Protein AF-A0A367LVU3-F1 (afdb_monomer)

Foldseek 3Di:
DVVVVVVVVVVLPDAPDDLCRVQVVVVHHSVVVQVVQVVVVHGPVRVLLVVLLVQLVVVVVPPPADLQNSCVSSPHPDSVVVVVSNVVD

Secondary structure (DSSP, 8-state):
-HHHHHHHHHGGG-PPP-HHHHHHHTT--HHHHHHHHHHTT--HHHHHHHHHHHHHHHHTT-TTS-HHHHHHHTT-SSHHHHHHHHHH-

Radius of gyration: 15.27 Å; Cα contacts (8 Å, |Δi|>4): 54; chains: 1; bounding box: 30×30×44 Å

InterPro domains:
  IPR009057 Homedomain-like superfamily [SSF46689] (52-89)
  IPR018060 AraC-like, DNA binding HTH domain [PF12833] (22-89)
  IPR018060 AraC-like, DNA binding HTH domain [PS01124] (1-89)
  IPR018060 AraC-like, DNA binding HTH domain [SM00342] (16-89)

Organism: Pseudomonas aeruginosa (NCBI:txid287)

pLDDT: mean 84.05, std 15.67, range [44.78, 98.38]

Mean predicted aligned error: 6.86 Å

Sequence (89 aa):
ADVYKRQELERQEQRFPNLEEVAARLHLSSRSLKRHLHDAGTSFRQLLGQARQRQALRLLRRPEVSLQRIALYLGYSDPTNFTRAFKRW

Structure (mmCIF, N/CA/C/O backbone):
data_AF-A0A367LVU3-F1
#
_entry.id   AF-A0A367LVU3-F1
#
loop_
_atom_site.group_PDB
_atom_site.id
_atom_site.type_symbol
_atom_site.label_atom_id
_atom_site.label_alt_id
_atom_site.label_comp_id
_atom_site.label_asym_id
_atom_site.label_entity_id
_atom_site.label_seq_id
_atom_site.pdbx_PDB_ins_code
_atom_site.Cartn_x
_atom_site.Cartn_y
_atom_site.Cartn_z
_atom_site.occupancy
_atom_site.B_iso_or_equiv
_atom_site.auth_seq_id
_atom_site.auth_comp_id
_atom_site.auth_asym_id
_atom_site.auth_atom_id
_atom_site.pdbx_PDB_model_num
ATOM 1 N N . ALA A 1 1 ? -8.429 -19.497 24.454 1.00 47.56 1 ALA A N 1
ATOM 2 C CA . ALA A 1 1 ? -8.418 -18.073 24.047 1.00 47.56 1 ALA A CA 1
ATOM 3 C C . ALA A 1 1 ? -7.036 -17.607 23.564 1.00 47.56 1 ALA A C 1
ATOM 5 O O . ALA A 1 1 ? -6.977 -16.874 22.584 1.00 47.56 1 ALA A O 1
ATOM 6 N N . ASP A 1 2 ? -5.934 -18.057 24.179 1.00 53.62 2 ASP A N 1
ATOM 7 C CA . ASP A 1 2 ? -4.584 -17.553 23.856 1.00 53.62 2 ASP A CA 1
ATOM 8 C C . ASP A 1 2 ? -3.943 -18.113 22.581 1.00 53.62 2 ASP A C 1
ATOM 10 O O . ASP A 1 2 ? -3.185 -17.404 21.926 1.00 53.62 2 ASP A O 1
ATOM 14 N N . VAL A 1 3 ? -4.280 -19.339 22.172 1.00 49.84 3 VAL A N 1
ATOM 15 C CA . VAL A 1 3 ? -3.722 -19.952 20.949 1.00 49.84 3 VAL A CA 1
ATOM 16 C C . VAL A 1 3 ? -4.198 -19.219 19.686 1.00 49.84 3 VAL A C 1
ATOM 18 O O . VAL A 1 3 ? -3.390 -18.919 18.814 1.00 49.84 3 VAL A O 1
ATOM 21 N N . TYR A 1 4 ? -5.474 -18.814 19.633 1.00 52.31 4 TYR A N 1
ATOM 22 C CA . TYR A 1 4 ? -6.010 -18.004 18.530 1.00 52.31 4 TYR A CA 1
ATOM 23 C C . TYR A 1 4 ? -5.424 -16.590 18.504 1.00 52.31 4 TYR A C 1
ATOM 25 O O . TYR A 1 4 ? -5.132 -16.071 17.433 1.00 52.31 4 TYR A O 1
ATOM 33 N N . LYS A 1 5 ? -5.199 -15.972 19.674 1.00 52.56 5 LYS A N 1
ATOM 34 C CA . LYS A 1 5 ? -4.526 -14.668 19.754 1.00 52.56 5 LYS A CA 1
ATOM 35 C C . LYS A 1 5 ? -3.081 -14.756 19.264 1.00 52.56 5 LYS A C 1
ATOM 37 O O . LYS A 1 5 ? -2.677 -13.883 18.510 1.00 52.56 5 LYS A O 1
ATOM 42 N N . ARG A 1 6 ? -2.327 -15.802 19.631 1.00 48.41 6 ARG A N 1
ATOM 43 C CA . ARG A 1 6 ? -0.952 -16.027 19.141 1.00 48.41 6 ARG A CA 1
ATOM 44 C C . ARG A 1 6 ? -0.898 -16.258 17.637 1.00 48.41 6 ARG A C 1
ATOM 46 O O . ARG A 1 6 ? -0.144 -15.573 16.966 1.00 48.41 6 ARG A O 1
ATOM 53 N N . GLN A 1 7 ? -1.747 -17.131 17.102 1.00 47.22 7 GLN A N 1
ATOM 54 C CA . GLN A 1 7 ? -1.782 -17.421 15.667 1.00 47.22 7 GLN A CA 1
ATOM 55 C C . GLN A 1 7 ? -2.218 -16.199 14.837 1.00 47.22 7 GLN A C 1
ATOM 57 O O . GLN A 1 7 ? -1.751 -15.993 13.717 1.00 47.22 7 GLN A O 1
ATOM 62 N N . GLU A 1 8 ? -3.081 -15.346 15.398 1.00 50.53 8 GLU A N 1
ATOM 63 C CA . GLU A 1 8 ? -3.476 -14.094 14.758 1.00 50.53 8 GLU A CA 1
ATOM 64 C C . GLU A 1 8 ? -2.418 -12.991 14.905 1.00 50.53 8 GLU A C 1
ATOM 66 O O . GLU A 1 8 ? -2.310 -12.153 14.016 1.00 50.53 8 GLU A O 1
ATOM 71 N N . LEU A 1 9 ? -1.615 -13.006 15.976 1.00 49.72 9 LEU A N 1
ATOM 72 C CA . LEU A 1 9 ? -0.439 -12.144 16.154 1.00 49.72 9 LEU A CA 1
ATOM 73 C C . LEU A 1 9 ? 0.727 -12.565 15.236 1.00 49.72 9 LEU A C 1
ATOM 75 O O . LEU A 1 9 ? 1.398 -11.712 14.669 1.00 49.72 9 LEU A O 1
ATOM 79 N N . GLU A 1 10 ? 0.918 -13.861 14.994 1.00 44.78 10 GLU A N 1
ATOM 80 C CA . GLU A 1 10 ? 1.908 -14.387 14.038 1.00 44.78 10 GLU A CA 1
ATOM 81 C C . GLU A 1 10 ? 1.497 -14.112 12.580 1.00 44.78 10 GLU A C 1
ATOM 83 O O . GLU A 1 10 ? 2.333 -13.813 11.730 1.00 44.78 10 GLU A O 1
ATOM 88 N N . ARG A 1 11 ? 0.189 -14.084 12.281 1.00 49.03 11 ARG A N 1
ATOM 89 C CA . ARG A 1 11 ? -0.326 -13.505 11.024 1.00 49.03 11 ARG A CA 1
ATOM 90 C C . ARG A 1 11 ? -0.143 -11.983 10.944 1.00 49.03 11 ARG A C 1
ATOM 92 O O . ARG A 1 11 ? -0.169 -11.424 9.842 1.00 49.03 11 ARG A O 1
ATOM 99 N N . GLN A 1 12 ? 0.015 -11.303 12.085 1.00 44.84 12 GLN A N 1
ATOM 100 C CA . GLN A 1 12 ? 0.080 -9.843 12.181 1.00 44.84 12 GLN A CA 1
ATOM 101 C C . GLN A 1 12 ? 1.455 -9.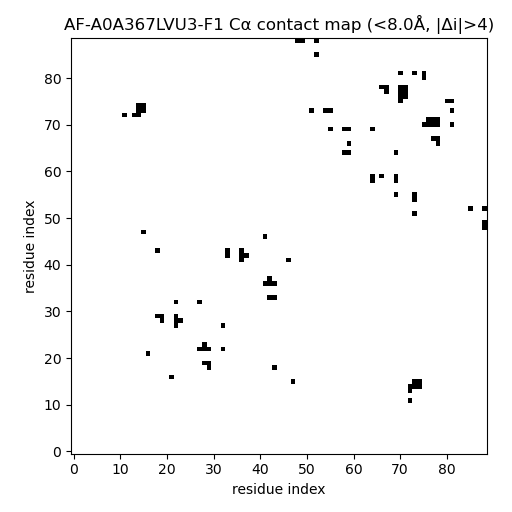229 11.849 1.00 44.84 12 GLN A C 1
ATOM 103 O O . GLN A 1 12 ? 1.572 -8.005 11.828 1.00 44.84 12 GLN A O 1
ATOM 108 N N . GLU A 1 13 ? 2.470 -10.012 11.480 1.00 49.62 13 GLU A N 1
ATOM 109 C CA . GLU A 1 13 ? 3.749 -9.456 10.998 1.00 49.62 13 GLU A CA 1
ATOM 110 C C . GLU A 1 13 ? 3.777 -9.143 9.490 1.00 49.62 13 GLU A C 1
ATOM 112 O O . GLU A 1 13 ? 4.817 -8.787 8.932 1.00 49.62 13 GLU A O 1
ATOM 117 N N . GLN A 1 14 ? 2.644 -9.223 8.784 1.00 62.91 14 GLN A N 1
ATOM 118 C CA . GLN A 1 14 ? 2.602 -8.867 7.363 1.00 62.91 14 GLN A CA 1
ATOM 119 C C . GLN A 1 14 ? 2.579 -7.347 7.148 1.00 62.91 14 GLN A C 1
ATOM 121 O O . GLN A 1 14 ? 1.560 -6.754 6.791 1.00 62.91 14 GLN A O 1
ATOM 126 N N . ARG A 1 15 ? 3.744 -6.709 7.302 1.00 78.00 15 ARG A N 1
ATOM 127 C CA . ARG A 1 15 ? 4.001 -5.386 6.722 1.00 78.00 15 ARG A CA 1
ATOM 128 C C . ARG A 1 15 ? 3.893 -5.490 5.199 1.00 78.00 15 ARG A C 1
ATOM 130 O O . ARG A 1 15 ? 4.450 -6.399 4.582 1.00 78.00 15 ARG A O 1
ATOM 137 N N . PHE A 1 16 ? 3.223 -4.524 4.574 1.00 85.12 16 PHE A N 1
ATOM 138 C CA . PHE A 1 16 ? 3.236 -4.421 3.116 1.00 85.12 16 PHE A CA 1
ATOM 139 C C . PHE A 1 16 ? 4.670 -4.208 2.606 1.00 85.12 16 PHE A C 1
ATOM 141 O O . PHE A 1 16 ? 5.361 -3.315 3.114 1.00 85.12 16 PHE A O 1
ATOM 148 N N . PRO A 1 17 ? 5.119 -4.980 1.601 1.00 89.69 17 PRO A N 1
ATOM 149 C CA . PRO A 1 17 ? 6.444 -4.785 1.042 1.00 89.69 17 PRO A CA 1
ATOM 150 C C . PRO A 1 17 ? 6.532 -3.410 0.370 1.00 89.69 17 PRO A C 1
ATOM 152 O O . PRO A 1 17 ? 5.537 -2.902 -0.157 1.00 89.69 17 PRO A O 1
ATOM 155 N N . ASN A 1 18 ? 7.713 -2.802 0.395 1.00 92.00 18 ASN A N 1
ATOM 156 C CA . ASN A 1 18 ? 8.030 -1.630 -0.411 1.00 92.00 18 ASN A CA 1
ATOM 157 C C . ASN A 1 18 ? 8.348 -2.045 -1.862 1.00 92.00 18 ASN A C 1
ATOM 159 O O . ASN A 1 18 ? 8.307 -3.225 -2.222 1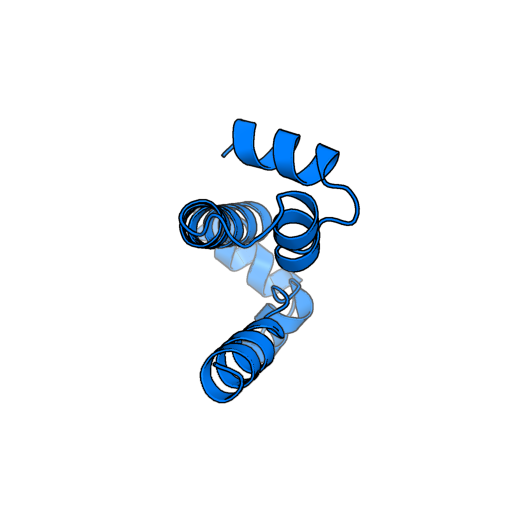.00 92.00 18 ASN A O 1
ATOM 163 N N . LEU A 1 19 ? 8.608 -1.063 -2.724 1.00 94.25 19 LEU A N 1
ATOM 164 C CA . LEU A 1 19 ? 8.829 -1.313 -4.146 1.00 94.25 19 LEU A CA 1
ATOM 165 C C . LEU A 1 19 ? 10.077 -2.169 -4.380 1.00 94.25 19 LEU A C 1
ATOM 167 O O . LEU A 1 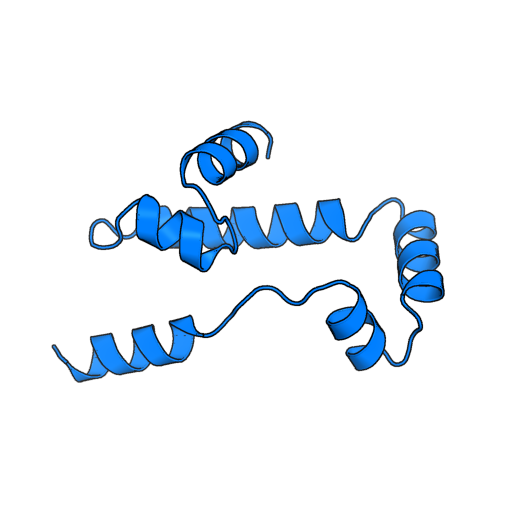19 ? 10.054 -3.056 -5.226 1.00 94.25 19 LEU A O 1
ATOM 171 N N . GLU A 1 20 ? 11.140 -1.895 -3.634 1.00 96.62 20 GLU A N 1
ATOM 172 C CA . GLU A 1 20 ? 12.444 -2.542 -3.722 1.00 96.62 20 GLU A CA 1
ATOM 173 C C . GLU A 1 20 ? 12.330 -4.024 -3.344 1.00 96.62 20 GLU A C 1
ATOM 175 O O . GLU A 1 20 ? 12.840 -4.887 -4.054 1.00 96.62 20 GLU A O 1
ATOM 180 N N . GLU A 1 21 ? 11.580 -4.329 -2.284 1.00 95.00 21 GLU A N 1
ATOM 181 C CA . GLU A 1 21 ? 11.288 -5.691 -1.832 1.00 95.00 21 GLU A CA 1
ATOM 182 C C . GLU A 1 21 ? 10.490 -6.475 -2.882 1.00 95.00 21 GLU A C 1
ATOM 184 O O . GLU A 1 21 ? 10.792 -7.639 -3.149 1.00 95.00 21 GLU A O 1
ATOM 189 N N . VAL A 1 22 ? 9.482 -5.853 -3.505 1.00 95.12 22 VAL A N 1
ATOM 190 C CA . VAL A 1 22 ? 8.714 -6.499 -4.584 1.00 95.12 22 VAL A CA 1
ATOM 191 C C . VAL A 1 22 ? 9.568 -6.681 -5.835 1.00 95.12 22 VAL A C 1
ATOM 193 O O . VAL A 1 22 ? 9.525 -7.744 -6.447 1.00 95.12 22 VAL A O 1
ATOM 196 N N . ALA A 1 23 ? 10.366 -5.680 -6.204 1.00 96.25 23 ALA A N 1
ATOM 197 C CA . ALA A 1 23 ? 11.250 -5.752 -7.359 1.00 96.25 23 ALA A CA 1
ATOM 198 C C . ALA A 1 23 ? 12.279 -6.880 -7.195 1.00 96.25 23 ALA A C 1
ATOM 200 O O . ALA A 1 23 ? 12.408 -7.712 -8.091 1.00 96.25 23 ALA A O 1
ATOM 201 N N . ALA A 1 24 ? 12.915 -6.983 -6.025 1.00 96.06 24 ALA A N 1
ATOM 202 C CA . ALA A 1 24 ? 13.876 -8.038 -5.717 1.00 96.06 24 ALA A CA 1
ATOM 203 C C . ALA A 1 24 ? 13.260 -9.444 -5.813 1.00 96.06 24 ALA A C 1
ATOM 205 O O . ALA A 1 24 ? 13.849 -10.325 -6.435 1.00 96.06 24 ALA A O 1
ATOM 206 N N . ARG A 1 25 ? 12.047 -9.646 -5.274 1.00 96.06 25 ARG A N 1
ATOM 207 C CA . ARG A 1 25 ? 11.315 -10.929 -5.366 1.00 96.06 25 ARG A CA 1
ATOM 208 C C . ARG A 1 25 ? 10.962 -11.329 -6.799 1.00 96.06 25 ARG A C 1
ATOM 210 O O . ARG A 1 25 ? 10.756 -12.505 -7.062 1.00 96.06 25 ARG A O 1
ATOM 217 N N . LEU A 1 26 ? 10.863 -10.355 -7.701 1.00 95.75 26 LEU A N 1
ATOM 218 C CA . LEU A 1 26 ? 10.592 -10.566 -9.123 1.00 95.75 26 LEU A CA 1
ATOM 219 C C . LEU A 1 26 ? 11.872 -10.566 -9.973 1.00 95.75 26 LEU A C 1
ATOM 221 O O . LEU A 1 26 ? 11.775 -10.593 -11.195 1.00 95.75 26 LEU A O 1
ATOM 225 N N . HIS A 1 27 ? 13.055 -10.506 -9.351 1.00 97.38 27 HIS A N 1
ATOM 226 C CA . HIS A 1 27 ? 14.346 -10.373 -10.035 1.00 97.38 27 HIS A CA 1
ATOM 227 C C . HIS A 1 27 ? 14.418 -9.150 -10.972 1.00 97.38 27 HIS A C 1
ATOM 229 O O . HIS A 1 27 ? 15.025 -9.185 -12.041 1.00 97.38 27 HIS A O 1
ATOM 235 N N . LEU A 1 28 ? 13.798 -8.040 -10.561 1.00 96.62 28 LEU A N 1
ATOM 236 C CA . LEU A 1 28 ? 13.774 -6.769 -11.282 1.00 96.62 28 LEU A CA 1
ATOM 237 C C . LEU A 1 28 ? 14.440 -5.658 -10.468 1.00 96.62 28 LEU A C 1
ATOM 239 O O . LEU A 1 28 ? 14.455 -5.667 -9.240 1.00 96.62 28 LEU A O 1
ATOM 243 N N . SER A 1 29 ? 14.912 -4.623 -11.163 1.00 98.38 29 SER A N 1
ATOM 244 C CA . SER A 1 29 ? 15.171 -3.331 -10.523 1.00 98.38 29 SER A CA 1
ATOM 245 C C . SER A 1 29 ? 13.856 -2.581 -10.277 1.00 98.38 29 SER A C 1
ATOM 247 O O . SER A 1 29 ? 12.892 -2.732 -11.036 1.00 98.38 29 SER A O 1
ATOM 249 N N . SER A 1 30 ? 13.825 -1.684 -9.283 1.00 97.81 30 SER A N 1
ATOM 250 C CA . SER A 1 30 ? 12.676 -0.795 -9.036 1.00 97.81 30 SER A CA 1
ATOM 251 C C . SER A 1 30 ? 12.268 0.006 -10.284 1.00 97.81 30 SER A C 1
ATOM 253 O O . SER A 1 30 ? 11.086 0.284 -10.488 1.00 97.81 30 SER A O 1
ATOM 255 N N . ARG A 1 31 ? 13.232 0.364 -11.148 1.00 98.19 31 ARG A N 1
ATOM 256 C CA . ARG A 1 31 ? 12.981 1.057 -12.423 1.00 98.19 31 ARG A CA 1
ATOM 257 C C . ARG A 1 31 ? 12.253 0.157 -13.421 1.00 98.19 31 ARG A C 1
ATOM 259 O O . ARG A 1 31 ? 11.266 0.598 -14.005 1.00 98.19 31 ARG A O 1
ATOM 266 N N . SER A 1 32 ? 12.717 -1.080 -13.605 1.00 98.31 32 SER A N 1
ATOM 267 C CA . SER A 1 32 ? 12.068 -2.037 -14.510 1.00 98.31 32 SER A CA 1
ATOM 268 C C . SER A 1 32 ? 10.663 -2.390 -14.035 1.00 98.31 32 SER A C 1
ATOM 270 O O . SER A 1 32 ? 9.739 -2.375 -14.841 1.00 98.31 32 SER A O 1
ATOM 272 N N . LEU A 1 33 ? 10.472 -2.601 -12.728 1.00 98.25 33 LEU A N 1
ATOM 273 C CA . LEU A 1 33 ? 9.146 -2.852 -12.167 1.00 98.25 33 LEU A CA 1
ATOM 274 C C . LEU A 1 33 ? 8.200 -1.662 -12.389 1.00 98.25 33 LEU A C 1
ATOM 276 O O . LEU A 1 33 ? 7.082 -1.854 -12.853 1.00 98.25 33 LEU A O 1
ATOM 280 N N . LYS A 1 34 ? 8.643 -0.424 -12.122 1.00 98.19 34 LYS A N 1
ATOM 281 C CA . LYS A 1 34 ? 7.838 0.779 -12.405 1.00 98.19 34 LYS A CA 1
ATOM 282 C C . LYS A 1 34 ? 7.421 0.863 -13.873 1.00 98.19 34 LYS A C 1
ATOM 284 O O . LYS A 1 34 ? 6.264 1.169 -14.133 1.00 98.19 34 LYS A O 1
ATOM 289 N N . ARG A 1 35 ? 8.344 0.587 -14.801 1.00 98.38 35 ARG A N 1
ATOM 290 C CA . ARG A 1 35 ? 8.060 0.590 -16.241 1.00 98.38 35 ARG A CA 1
ATOM 291 C C . ARG A 1 35 ? 7.025 -0.477 -16.604 1.00 98.38 35 ARG A C 1
ATOM 293 O O . ARG A 1 35 ? 6.005 -0.126 -17.166 1.00 98.38 35 ARG A O 1
ATOM 300 N N . HIS A 1 36 ? 7.215 -1.730 -16.185 1.00 97.88 36 HIS A N 1
ATOM 301 C CA . HIS A 1 36 ? 6.244 -2.799 -16.461 1.00 97.88 36 HIS A CA 1
ATOM 302 C C . HIS A 1 36 ? 4.848 -2.487 -15.910 1.00 97.88 36 HIS A C 1
ATOM 304 O O . HIS A 1 36 ? 3.852 -2.739 -16.578 1.00 97.88 36 HIS A O 1
ATOM 310 N N . LEU A 1 37 ? 4.763 -1.926 -14.700 1.00 98.06 37 LEU A N 1
ATOM 311 C CA . LEU A 1 37 ? 3.479 -1.527 -14.123 1.00 98.06 37 LEU A CA 1
ATOM 312 C C . LEU A 1 37 ? 2.834 -0.390 -14.918 1.00 98.06 37 LEU A C 1
ATOM 314 O O . LEU A 1 37 ? 1.636 -0.447 -15.175 1.00 98.06 37 LEU A O 1
ATOM 318 N N . HIS A 1 38 ? 3.622 0.606 -15.323 1.00 98.00 38 HIS A N 1
ATOM 319 C CA . HIS A 1 38 ? 3.148 1.702 -16.160 1.00 98.00 38 HIS A CA 1
ATOM 320 C C . HIS A 1 38 ? 2.625 1.199 -17.511 1.00 98.00 38 HIS A C 1
ATOM 322 O O . HIS A 1 38 ? 1.527 1.573 -17.911 1.00 98.00 38 HIS A O 1
ATOM 328 N N . ASP A 1 39 ? 3.369 0.314 -18.174 1.00 98.06 39 ASP A N 1
ATOM 329 C CA . ASP A 1 39 ? 2.987 -0.267 -19.466 1.00 98.06 39 ASP A CA 1
ATOM 330 C C . ASP A 1 39 ? 1.710 -1.121 -19.344 1.00 98.06 39 ASP A C 1
ATOM 332 O O . ASP A 1 39 ? 0.919 -1.206 -20.279 1.00 98.06 39 ASP A O 1
ATOM 336 N N . ALA A 1 40 ? 1.458 -1.685 -18.159 1.00 97.62 40 ALA A N 1
ATOM 337 C CA . ALA A 1 40 ? 0.213 -2.365 -17.802 1.00 97.62 40 ALA A CA 1
ATOM 338 C C . ALA A 1 40 ? -0.910 -1.415 -17.321 1.00 97.62 40 ALA A C 1
ATOM 340 O O . ALA A 1 40 ? -1.930 -1.877 -16.808 1.00 97.62 40 ALA A O 1
ATOM 341 N N . GLY A 1 41 ? -0.737 -0.093 -17.431 1.00 97.81 41 GLY A N 1
ATOM 342 C CA . GLY A 1 41 ? -1.741 0.906 -17.048 1.00 97.81 41 GLY A CA 1
ATOM 343 C C . GLY A 1 41 ? -1.934 1.074 -15.536 1.00 97.81 41 GLY A C 1
ATOM 344 O O . GLY A 1 41 ? -2.988 1.525 -15.087 1.00 97.81 41 GLY A O 1
ATOM 345 N N . THR A 1 42 ? -0.946 0.696 -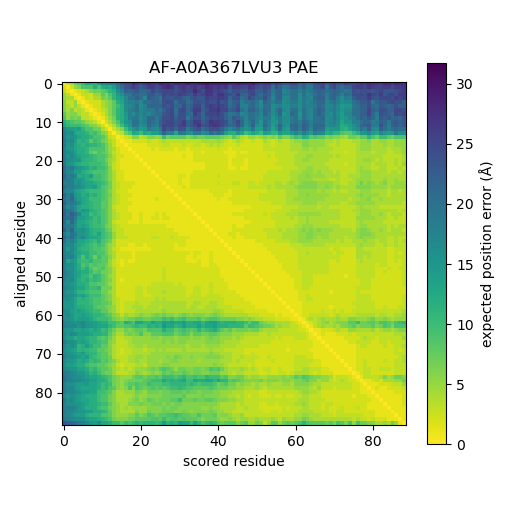14.723 1.00 97.62 42 THR A N 1
ATOM 346 C CA . TH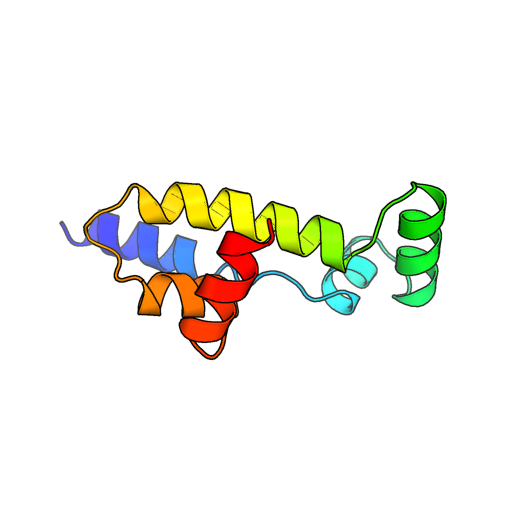R A 1 42 ? -1.025 0.769 -13.261 1.00 97.62 42 THR A CA 1
ATOM 347 C C . THR A 1 42 ? 0.257 1.319 -12.633 1.00 97.62 42 THR A C 1
ATOM 349 O O . THR A 1 42 ? 1.197 1.761 -13.288 1.00 97.62 42 THR A O 1
ATOM 352 N N . SER A 1 43 ? 0.303 1.334 -11.306 1.00 97.38 43 SER A N 1
ATOM 353 C CA . SER A 1 43 ? 1.471 1.748 -10.547 1.00 97.38 43 SER A CA 1
ATOM 354 C C . SER A 1 43 ? 1.556 0.983 -9.240 1.00 97.38 43 SER A C 1
ATOM 356 O O . SER A 1 43 ? 0.553 0.553 -8.666 1.00 97.38 43 SER A O 1
ATOM 358 N N . PHE A 1 44 ? 2.769 0.895 -8.697 1.00 94.75 44 PHE A N 1
ATOM 359 C CA . PHE A 1 44 ? 2.987 0.295 -7.385 1.00 94.75 44 PHE A CA 1
ATOM 360 C C . PHE A 1 44 ? 2.119 0.953 -6.303 1.00 94.75 44 PHE A C 1
ATOM 362 O O . PHE A 1 44 ? 1.557 0.270 -5.453 1.00 94.75 44 PHE A O 1
ATOM 369 N N . ARG A 1 45 ? 1.942 2.280 -6.366 1.00 92.75 45 ARG A N 1
ATOM 370 C CA . ARG A 1 45 ? 1.095 3.026 -5.426 1.00 92.75 45 ARG A CA 1
ATOM 371 C C . ARG A 1 45 ? -0.374 2.602 -5.513 1.00 92.75 45 ARG A C 1
ATOM 373 O O . ARG A 1 45 ? -1.005 2.462 -4.468 1.00 92.75 45 ARG A O 1
ATOM 380 N N . GLN A 1 46 ? -0.911 2.411 -6.719 1.00 93.38 46 GLN A N 1
ATOM 381 C CA . GLN A 1 46 ? -2.289 1.944 -6.912 1.00 93.38 46 GLN A CA 1
ATOM 382 C C . GLN A 1 46 ? -2.462 0.517 -6.388 1.00 93.38 46 GLN A C 1
ATOM 384 O O . GLN A 1 46 ? -3.357 0.279 -5.579 1.00 93.38 46 GLN A O 1
ATOM 389 N N . LEU A 1 47 ? -1.566 -0.402 -6.760 1.00 94.38 47 LEU A N 1
ATOM 390 C CA . LEU A 1 47 ? -1.619 -1.794 -6.303 1.00 94.38 47 LEU A CA 1
ATOM 391 C C . LEU A 1 47 ? -1.486 -1.910 -4.780 1.00 94.38 47 LEU A C 1
ATOM 393 O O . LEU A 1 47 ? -2.254 -2.629 -4.139 1.00 94.38 47 LEU A O 1
ATOM 397 N N . LEU A 1 48 ? -0.560 -1.155 -4.183 1.00 91.44 48 LEU A N 1
ATOM 398 C CA . LEU A 1 48 ? -0.396 -1.084 -2.733 1.00 91.44 48 LEU A CA 1
ATOM 399 C C . LEU A 1 48 ? -1.647 -0.510 -2.053 1.00 91.44 48 LEU A C 1
ATOM 401 O O . LEU A 1 48 ? -2.072 -1.023 -1.019 1.00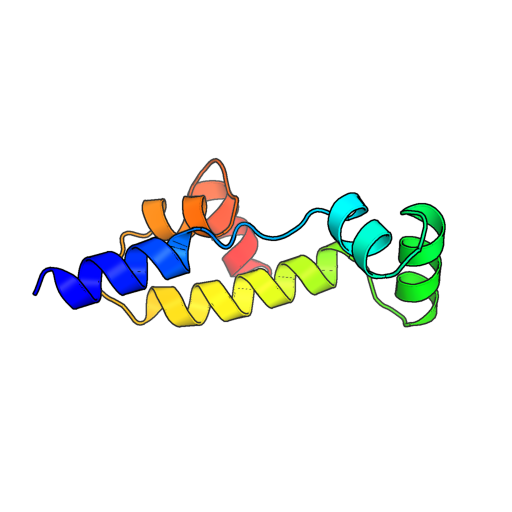 91.44 48 LEU A O 1
ATOM 405 N N . GLY A 1 49 ? -2.258 0.526 -2.634 1.00 91.12 49 GLY A N 1
ATOM 406 C CA . GLY A 1 49 ? -3.516 1.099 -2.153 1.00 91.12 49 GLY A CA 1
ATOM 407 C C . GLY A 1 49 ? -4.653 0.078 -2.144 1.00 91.12 49 GLY A C 1
ATOM 408 O O . GLY A 1 49 ? -5.283 -0.122 -1.111 1.00 91.12 49 GLY A O 1
ATOM 409 N N . GLN A 1 50 ? -4.850 -0.640 -3.251 1.00 91.69 50 GLN A N 1
ATOM 410 C CA . GLN A 1 50 ? -5.865 -1.693 -3.361 1.00 91.69 50 GLN A CA 1
ATOM 411 C C . GLN A 1 50 ? -5.611 -2.846 -2.379 1.00 91.69 50 GLN A C 1
ATOM 413 O O . GLN A 1 50 ? -6.539 -3.367 -1.760 1.00 91.69 50 GLN A O 1
ATOM 418 N N . ALA A 1 51 ? -4.350 -3.254 -2.203 1.00 90.88 51 ALA A N 1
ATOM 419 C CA . ALA A 1 51 ? -3.990 -4.296 -1.246 1.00 90.88 51 ALA A CA 1
ATOM 420 C C . ALA A 1 51 ? -4.288 -3.865 0.202 1.00 90.88 51 ALA A C 1
ATOM 422 O O . ALA A 1 51 ? -4.871 -4.641 0.966 1.00 90.88 51 ALA A O 1
ATOM 423 N N . ARG A 1 52 ? -3.972 -2.610 0.551 1.00 90.94 52 ARG A N 1
ATOM 424 C CA . ARG A 1 52 ? -4.321 -2.000 1.842 1.00 90.94 52 ARG A CA 1
ATOM 425 C C . ARG A 1 52 ? -5.826 -1.904 2.046 1.00 90.94 52 ARG A C 1
ATOM 427 O O . ARG A 1 52 ? -6.291 -2.294 3.109 1.00 90.94 52 ARG A O 1
ATOM 434 N N . GLN A 1 53 ? -6.587 -1.469 1.043 1.00 91.06 53 GLN A N 1
ATOM 435 C CA . GLN A 1 53 ? -8.049 -1.383 1.109 1.00 91.06 53 GLN A CA 1
ATOM 436 C C . GLN A 1 53 ? -8.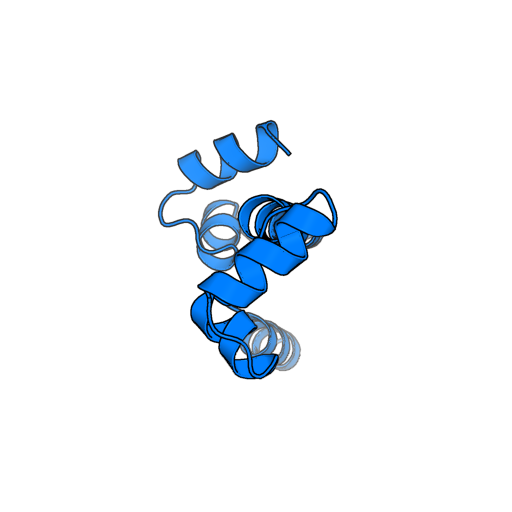678 -2.751 1.390 1.00 91.06 53 GLN A C 1
ATOM 438 O O . GLN A 1 53 ? -9.472 -2.887 2.320 1.00 91.06 53 GLN A O 1
ATOM 443 N N . ARG A 1 54 ? -8.273 -3.796 0.653 1.00 90.62 54 ARG A N 1
ATOM 444 C CA . ARG A 1 54 ? -8.771 -5.164 0.880 1.00 90.62 54 ARG A CA 1
ATOM 445 C C . ARG A 1 54 ? -8.496 -5.652 2.302 1.00 90.62 54 ARG A C 1
ATOM 447 O O . ARG A 1 54 ? -9.357 -6.286 2.905 1.00 90.62 54 ARG A O 1
ATOM 454 N N . GLN A 1 55 ? -7.313 -5.364 2.842 1.00 89.38 55 GLN A N 1
ATOM 455 C CA . GLN A 1 55 ? -6.968 -5.746 4.210 1.00 89.38 55 GLN A CA 1
ATOM 456 C C . GLN A 1 55 ? -7.706 -4.896 5.252 1.00 89.38 55 GLN A C 1
ATOM 458 O O . GLN A 1 55 ? -8.195 -5.444 6.236 1.00 89.38 55 GLN A O 1
ATOM 463 N N . ALA A 1 56 ? -7.865 -3.593 5.013 1.00 89.06 56 ALA A N 1
ATOM 464 C CA . ALA A 1 56 ? -8.633 -2.694 5.869 1.00 89.06 56 ALA A CA 1
ATOM 465 C C . ALA A 1 56 ? -10.081 -3.172 6.019 1.00 89.06 56 ALA A C 1
ATOM 467 O O . ALA A 1 56 ? -10.569 -3.302 7.136 1.00 89.06 56 ALA A O 1
ATOM 468 N N . LEU A 1 57 ? -10.743 -3.517 4.910 1.00 89.81 57 LEU A N 1
ATOM 469 C CA . LEU A 1 57 ? -12.117 -4.028 4.919 1.00 89.81 57 LEU A CA 1
ATOM 470 C C . LEU A 1 57 ? -12.259 -5.343 5.699 1.00 89.81 57 LEU A C 1
ATOM 472 O O . LEU A 1 57 ? -13.286 -5.565 6.333 1.00 89.81 57 LEU A O 1
ATOM 476 N N . ARG A 1 58 ? -11.238 -6.212 5.685 1.00 88.06 58 ARG A N 1
ATOM 477 C CA . ARG A 1 58 ? -11.226 -7.431 6.510 1.00 88.06 58 ARG A CA 1
ATOM 478 C C . ARG A 1 58 ? -11.083 -7.120 7.996 1.00 88.06 58 ARG A C 1
ATOM 480 O O . ARG A 1 58 ? -11.775 -7.731 8.802 1.00 88.06 58 ARG A O 1
ATOM 487 N N . LEU A 1 59 ? -10.202 -6.186 8.348 1.00 85.88 59 LEU A N 1
ATOM 488 C CA . LEU A 1 59 ? -9.941 -5.813 9.739 1.00 85.88 59 LEU A CA 1
ATOM 489 C C . LEU A 1 59 ? -11.095 -5.015 10.356 1.00 85.88 59 LEU A C 1
ATOM 491 O O . LEU A 1 59 ? -11.432 -5.244 11.507 1.00 85.88 59 LEU A O 1
ATOM 495 N N . LEU A 1 60 ? -11.752 -4.143 9.588 1.00 85.81 60 LEU A N 1
ATOM 496 C CA . LEU A 1 60 ? -12.898 -3.353 10.056 1.00 85.81 60 LEU A CA 1
ATOM 497 C C . LEU A 1 60 ? -14.128 -4.204 10.409 1.00 85.81 60 LEU A C 1
ATOM 499 O O . LEU A 1 60 ? -15.005 -3.737 11.125 1.00 85.81 60 LEU A O 1
ATOM 503 N N . ARG A 1 61 ? -14.200 -5.454 9.937 1.00 87.69 61 ARG A N 1
ATOM 504 C CA . ARG A 1 61 ? -15.257 -6.407 10.319 1.00 87.69 61 ARG A CA 1
ATOM 505 C C . ARG A 1 61 ? -15.038 -7.029 11.702 1.00 87.69 61 ARG A C 1
ATOM 507 O O . ARG A 1 61 ? -15.880 -7.801 12.147 1.00 87.69 61 ARG A O 1
ATOM 514 N N . ARG A 1 62 ? -13.912 -6.731 12.352 1.00 82.94 62 ARG A N 1
ATOM 515 C CA . ARG A 1 62 ? -13.513 -7.296 13.640 1.00 82.94 62 ARG A CA 1
ATOM 516 C C . ARG A 1 62 ? -13.612 -6.228 14.735 1.00 82.94 62 ARG A C 1
ATOM 518 O O . ARG A 1 62 ? -12.717 -5.384 14.818 1.00 82.94 62 ARG A O 1
ATOM 525 N N . PRO A 1 63 ? -14.681 -6.221 15.551 1.00 75.31 63 PRO A N 1
ATOM 526 C CA . PRO A 1 63 ? -14.920 -5.175 16.553 1.00 75.31 63 PRO A CA 1
ATOM 527 C C . PRO A 1 63 ? -13.822 -5.077 17.627 1.00 75.31 63 PRO A C 1
ATOM 529 O O . PRO A 1 63 ? -13.669 -4.044 18.271 1.00 75.31 63 PRO A O 1
ATOM 532 N N . GLU A 1 64 ? -13.027 -6.128 17.808 1.00 83.94 64 GLU A N 1
ATOM 533 C CA . GLU A 1 64 ? -11.928 -6.212 18.767 1.00 83.94 64 GLU A CA 1
ATOM 534 C C . GLU A 1 64 ? -10.643 -5.471 18.343 1.00 83.94 64 GLU A C 1
ATOM 536 O O . GLU A 1 64 ? -9.722 -5.321 19.154 1.00 83.94 64 GLU A O 1
ATOM 541 N N . VAL A 1 65 ? -10.547 -5.000 17.091 1.00 80.12 65 VAL A N 1
ATOM 542 C CA . VAL A 1 65 ? -9.361 -4.290 16.585 1.00 80.12 65 VAL A CA 1
ATOM 543 C C . VAL A 1 65 ? -9.643 -2.793 16.486 1.00 80.12 65 VAL A C 1
ATOM 545 O O . VAL A 1 65 ? -10.446 -2.342 15.674 1.00 80.12 65 VAL A O 1
ATOM 548 N N . SER A 1 66 ? -8.936 -1.993 17.287 1.00 85.50 66 SER A N 1
ATOM 549 C CA . SER A 1 66 ? -9.084 -0.537 17.244 1.00 85.50 66 SER A CA 1
ATOM 550 C C . SER A 1 66 ? -8.604 0.052 15.915 1.00 85.50 66 SER A C 1
ATOM 552 O O . SER A 1 66 ? -7.633 -0.417 15.316 1.00 85.50 66 SER A O 1
ATOM 554 N N . LEU A 1 67 ? -9.225 1.156 15.492 1.00 84.31 67 LEU A N 1
ATOM 555 C CA . LEU A 1 67 ? -8.856 1.883 14.273 1.00 84.31 67 LEU A CA 1
ATOM 556 C C . LEU A 1 67 ? -7.364 2.258 14.236 1.00 84.31 67 LEU A C 1
ATOM 558 O O . LEU A 1 67 ? -6.725 2.191 13.188 1.00 84.31 67 LEU A O 1
ATOM 562 N N . GLN A 1 68 ? -6.794 2.607 15.392 1.00 86.25 68 GLN A N 1
ATOM 563 C CA . GLN A 1 68 ? -5.377 2.937 15.524 1.00 86.25 68 GLN A CA 1
ATOM 564 C C . GLN A 1 68 ? -4.471 1.736 15.234 1.00 86.25 68 GLN A C 1
ATOM 566 O O . GLN A 1 68 ? -3.479 1.874 14.519 1.00 86.25 68 GLN A O 1
ATOM 571 N N . ARG A 1 69 ? -4.836 0.545 15.726 1.00 84.31 69 ARG A N 1
ATOM 572 C CA . ARG A 1 69 ? -4.116 -0.697 15.412 1.00 84.31 69 ARG A CA 1
ATOM 573 C C . ARG A 1 69 ? -4.244 -1.058 13.937 1.00 84.31 69 ARG A C 1
ATOM 575 O O . ARG A 1 69 ? -3.251 -1.445 13.331 1.00 84.31 69 ARG A O 1
ATOM 582 N N . ILE A 1 70 ? -5.427 -0.873 13.346 1.00 86.88 70 ILE A N 1
ATOM 583 C CA . ILE A 1 70 ? -5.643 -1.088 11.907 1.00 86.88 70 ILE A CA 1
ATOM 584 C C . ILE A 1 70 ? -4.735 -0.164 11.085 1.00 86.88 70 ILE A C 1
ATOM 586 O O . ILE A 1 70 ? -4.063 -0.629 10.167 1.00 86.88 70 ILE A O 1
ATOM 590 N N . ALA A 1 71 ? -4.664 1.125 11.424 1.00 87.94 71 ALA A N 1
ATOM 591 C CA . ALA A 1 71 ? -3.806 2.081 10.730 1.00 87.94 71 ALA A CA 1
ATOM 592 C C . ALA A 1 71 ? -2.326 1.671 10.782 1.00 87.94 71 ALA A C 1
ATOM 594 O O . ALA A 1 71 ? -1.681 1.583 9.733 1.00 87.94 71 ALA A O 1
ATOM 595 N N . LEU A 1 72 ? -1.822 1.345 11.977 1.00 85.19 72 LEU A N 1
ATOM 596 C CA . LEU A 1 72 ? -0.440 0.907 12.170 1.00 85.19 72 LEU A CA 1
ATOM 597 C C . LEU A 1 72 ? -0.136 -0.362 11.365 1.00 85.19 72 LEU A C 1
ATOM 599 O O . LEU A 1 72 ? 0.851 -0.411 10.634 1.00 85.19 72 LEU A O 1
ATOM 603 N N . TYR A 1 73 ? -1.031 -1.349 11.428 1.00 83.94 73 TYR A N 1
ATOM 604 C CA . TYR A 1 73 ? -0.906 -2.605 10.693 1.00 83.94 73 TYR A CA 1
ATOM 605 C C . TYR A 1 73 ? -0.845 -2.396 9.172 1.00 83.94 73 TYR A C 1
ATOM 607 O O . TYR A 1 73 ? -0.081 -3.046 8.462 1.00 83.94 73 TYR A O 1
ATOM 615 N N . LEU A 1 74 ? -1.613 -1.439 8.648 1.00 86.88 74 LEU A N 1
ATOM 616 C CA . LEU A 1 74 ? -1.604 -1.104 7.223 1.00 86.88 74 LEU A CA 1
ATOM 617 C C . LEU A 1 74 ? -0.378 -0.269 6.797 1.00 86.88 74 LEU A C 1
ATOM 619 O O . LEU A 1 74 ? -0.221 0.041 5.608 1.00 86.88 74 LEU A O 1
ATOM 623 N N . GLY A 1 75 ? 0.510 0.065 7.738 1.00 84.25 75 GLY A N 1
ATOM 624 C CA . GLY A 1 75 ? 1.727 0.839 7.513 1.00 84.25 75 GLY A CA 1
ATOM 625 C C . GLY A 1 75 ? 1.503 2.351 7.514 1.00 84.25 75 GLY A C 1
ATOM 626 O O . GLY A 1 75 ? 2.254 3.072 6.855 1.00 84.25 75 GLY A O 1
ATOM 627 N N . TYR A 1 76 ? 0.461 2.833 8.197 1.00 85.00 76 TYR A N 1
ATOM 628 C CA . TYR A 1 76 ? 0.265 4.254 8.473 1.00 85.00 76 TYR A CA 1
ATOM 629 C C . TYR A 1 76 ? 0.838 4.599 9.844 1.00 85.00 76 TYR A C 1
ATOM 631 O O . TYR A 1 76 ? 0.501 3.968 10.839 1.00 85.00 76 TYR A O 1
ATOM 639 N N . SER A 1 77 ? 1.661 5.644 9.900 1.00 80.19 77 SER A N 1
ATOM 640 C CA . SER A 1 77 ? 2.177 6.194 11.158 1.00 80.19 77 SER A CA 1
ATOM 641 C C . SER A 1 77 ? 1.114 6.940 11.973 1.00 80.19 77 SER A C 1
ATOM 643 O O . SER A 1 77 ? 1.280 7.110 13.174 1.00 80.19 77 SER A O 1
ATOM 645 N N . ASP A 1 78 ? 0.022 7.368 11.330 1.00 81.06 78 ASP A N 1
ATOM 646 C CA . ASP A 1 78 ? -1.066 8.140 11.939 1.00 81.06 78 ASP A CA 1
ATOM 647 C C . ASP A 1 78 ? -2.439 7.630 11.435 1.00 81.06 78 ASP A C 1
ATOM 649 O O . ASP A 1 78 ? -2.646 7.536 10.214 1.00 81.06 78 ASP A O 1
ATOM 653 N N . PRO A 1 79 ? -3.403 7.330 12.330 1.00 83.31 79 PR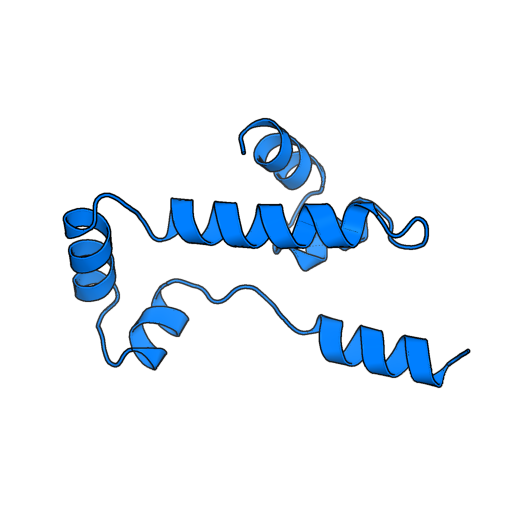O A N 1
ATOM 654 C CA . PRO A 1 79 ? -4.783 6.973 11.974 1.00 83.31 79 PRO A CA 1
ATOM 655 C C . PRO A 1 79 ? -5.501 7.981 11.064 1.00 83.31 79 PRO A C 1
ATOM 657 O O . PRO A 1 79 ? -6.353 7.604 10.253 1.00 83.31 79 PRO A O 1
ATOM 660 N N . THR A 1 80 ? -5.139 9.259 11.137 1.00 87.19 80 THR A N 1
ATOM 661 C CA . THR A 1 80 ? -5.654 10.324 10.269 1.00 87.19 80 THR A CA 1
ATOM 662 C C . THR A 1 80 ? -5.256 10.087 8.814 1.00 87.19 80 THR A C 1
ATOM 664 O O . THR A 1 80 ? -6.082 10.223 7.906 1.00 87.19 80 THR A O 1
ATOM 667 N N . ASN A 1 81 ? -4.010 9.661 8.575 1.00 86.94 81 ASN A N 1
ATOM 668 C CA . ASN A 1 81 ? -3.524 9.324 7.236 1.00 86.94 81 ASN A CA 1
ATOM 669 C C . ASN A 1 81 ? -4.225 8.081 6.683 1.00 86.94 81 ASN A C 1
ATOM 671 O O . ASN A 1 81 ? -4.576 8.055 5.500 1.00 86.94 81 ASN A O 1
ATOM 675 N N . PHE A 1 82 ? -4.485 7.087 7.539 1.00 87.62 82 PHE A N 1
ATOM 676 C CA . PHE A 1 82 ? -5.305 5.936 7.170 1.00 87.62 82 PHE A CA 1
ATOM 677 C C . PHE A 1 82 ? -6.718 6.371 6.769 1.00 87.62 82 PHE A C 1
ATOM 679 O O . PHE A 1 82 ? -7.174 6.015 5.689 1.00 87.62 82 PHE A O 1
ATOM 686 N N . THR A 1 83 ? -7.381 7.201 7.574 1.00 86.94 83 THR A N 1
ATOM 687 C CA . THR A 1 83 ? -8.752 7.666 7.303 1.00 86.94 83 THR A CA 1
ATOM 688 C C . THR A 1 83 ? -8.849 8.418 5.975 1.00 86.94 83 THR A C 1
ATOM 690 O O . THR A 1 83 ? -9.766 8.183 5.189 1.00 86.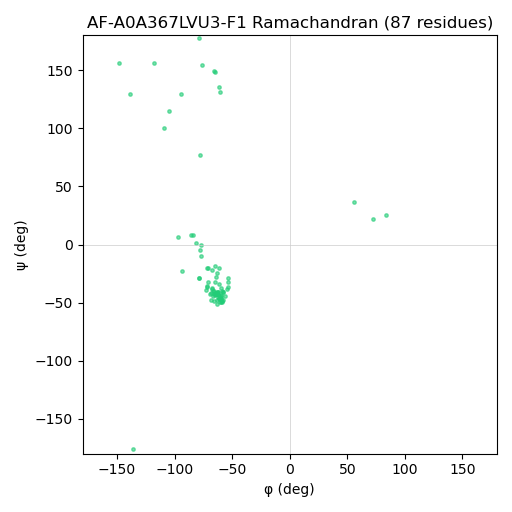94 83 THR A O 1
ATOM 693 N N . ARG A 1 84 ? -7.883 9.298 5.679 1.00 88.94 84 ARG A N 1
ATOM 694 C CA . ARG A 1 84 ? -7.810 10.007 4.389 1.00 88.94 84 ARG A CA 1
ATOM 695 C C . ARG A 1 84 ? -7.610 9.051 3.218 1.00 88.94 84 ARG A C 1
ATOM 697 O O . ARG A 1 84 ? -8.232 9.230 2.177 1.00 88.94 84 ARG A O 1
ATOM 704 N N . ALA A 1 85 ? -6.746 8.050 3.378 1.00 86.94 85 ALA A N 1
ATOM 705 C CA . ALA A 1 85 ? -6.532 7.046 2.347 1.00 86.94 85 ALA A CA 1
ATOM 706 C C . ALA A 1 85 ? -7.786 6.188 2.137 1.00 86.94 85 ALA A C 1
ATOM 708 O O . ALA A 1 85 ? -8.195 6.017 0.996 1.00 86.94 85 ALA A O 1
ATOM 709 N N . PHE A 1 86 ? -8.429 5.750 3.222 1.00 86.88 86 PHE A N 1
ATOM 710 C CA . PHE A 1 86 ? -9.651 4.951 3.199 1.00 86.88 86 PHE A CA 1
ATOM 711 C C . PHE A 1 86 ? -10.800 5.652 2.478 1.00 86.88 86 PHE A C 1
ATOM 713 O O . PHE A 1 86 ? -11.499 5.017 1.705 1.00 86.88 86 PHE A O 1
ATOM 720 N N . LYS A 1 87 ? -10.955 6.968 2.668 1.00 86.31 87 LYS A N 1
ATOM 721 C CA . LYS A 1 87 ? -11.952 7.770 1.942 1.00 86.31 87 LYS A CA 1
ATOM 722 C C . LYS A 1 87 ? -11.638 7.977 0.454 1.00 86.31 87 LYS A C 1
ATOM 724 O O . LYS A 1 87 ? -12.526 8.373 -0.288 1.00 86.31 87 LYS A O 1
ATOM 729 N N . ARG A 1 88 ? -10.377 7.813 0.037 1.00 85.12 88 ARG A N 1
ATOM 730 C CA . ARG A 1 88 ? -9.925 8.044 -1.347 1.00 85.12 88 ARG A CA 1
ATOM 731 C C . ARG A 1 88 ? -9.939 6.771 -2.197 1.00 85.12 88 ARG A C 1
ATOM 733 O O . ARG A 1 88 ? -9.881 6.877 -3.419 1.00 85.12 88 ARG A O 1
ATOM 740 N N . TRP A 1 89 ? -9.889 5.604 -1.560 1.00 84.69 89 TRP A N 1
ATOM 741 C CA . TRP A 1 89 ? -9.970 4.305 -2.228 1.00 84.69 89 TRP A CA 1
ATOM 742 C C . TRP A 1 89 ? -11.401 3.968 -2.626 1.00 84.69 89 TRP A C 1
ATOM 744 O O . TRP A 1 89 ? -11.538 3.203 -3.603 1.00 84.69 89 TRP A O 1
#

Solvent-accessible surface area (backbone atoms only — not comparable to full-atom values): 5243 Å² total; per-residue (Å²): 121,66,67,62,52,49,57,52,52,68,61,62,70,64,63,79,74,56,64,59,59,53,14,54,77,69,78,37,50,54,67,56,45,52,49,55,31,44,77,70,75,47,42,71,68,55,55,51,48,54,54,44,49,60,49,48,61,59,50,71,73,37,89,90,56,52,66,60,56,53,16,46,56,69,71,29,98,40,49,66,60,35,52,56,49,64,76,71,109

Nearest PDB structures (foldseek):
  5chh-assembly1_A  TM=9.081E-01  e=3.955E-05  Pseudomonas aeruginosa
  3mkl-assembly2_B  TM=9.183E-01  e=2.734E-04  Escherichia coli K-12
  3mkl-assembly1_A  TM=9.218E-01  e=7.664E-04  Escherichia coli K-12
  6xiu-assembly1_B-2  TM=7.393E-01  e=3.598E-03  Escherichia coli
  6xiu-assembly1_A  TM=7.405E-01  e=4.656E-03  Escherichia coli